Protein AF-A0A356UD12-F1 (afdb_monomer_lite)

Structure (mmCIF, N/CA/C/O backbone):
data_AF-A0A356UD12-F1
#
_entry.id   AF-A0A356UD12-F1
#
loop_
_atom_site.group_PDB
_atom_site.id
_atom_site.type_symbol
_atom_site.label_atom_id
_atom_site.label_alt_id
_atom_site.label_comp_id
_atom_site.label_asym_id
_atom_site.label_entity_id
_atom_site.label_seq_id
_atom_site.pdbx_PDB_ins_code
_atom_site.Cartn_x
_atom_site.Cartn_y
_atom_site.Cartn_z
_atom_site.occupancy
_atom_site.B_iso_or_equiv
_atom_site.auth_seq_id
_atom_site.auth_comp_id
_atom_site.auth_asym_id
_atom_site.auth_atom_id
_atom_site.pdbx_PDB_model_num
ATOM 1 N N . ALA A 1 1 ? -14.418 2.118 1.162 1.00 92.62 1 ALA A N 1
ATOM 2 C CA . ALA A 1 1 ? -13.186 1.342 1.423 1.00 92.62 1 ALA A CA 1
ATOM 3 C C . ALA A 1 1 ? -12.789 1.233 2.899 1.00 92.62 1 ALA A C 1
ATOM 5 O O . ALA A 1 1 ? -12.515 0.126 3.324 1.00 92.62 1 ALA A O 1
ATOM 6 N N . GLY A 1 2 ? -12.751 2.318 3.693 1.00 96.38 2 GLY A N 1
ATOM 7 C CA . GLY A 1 2 ? -12.327 2.262 5.114 1.00 96.38 2 GLY A CA 1
ATOM 8 C C . GLY A 1 2 ? -10.950 2.889 5.401 1.00 96.38 2 GLY A C 1
ATOM 9 O O . GLY A 1 2 ? -10.558 3.038 6.554 1.00 96.38 2 GLY A O 1
ATOM 10 N N . GLY A 1 3 ? -10.242 3.335 4.358 1.00 97.50 3 GLY A N 1
ATOM 11 C CA . GLY A 1 3 ? -9.025 4.140 4.481 1.00 97.50 3 GLY A CA 1
ATOM 12 C C . GLY A 1 3 ? -7.814 3.365 5.006 1.00 97.50 3 GLY A C 1
ATOM 13 O O . GLY A 1 3 ? -7.742 2.143 4.907 1.00 97.50 3 GLY A O 1
ATOM 14 N N . ILE A 1 4 ? -6.840 4.099 5.550 1.00 97.06 4 ILE A N 1
ATOM 15 C CA . ILE A 1 4 ? -5.553 3.534 5.984 1.00 97.06 4 ILE A CA 1
ATOM 16 C C . ILE A 1 4 ? -5.717 2.533 7.128 1.00 97.06 4 ILE A C 1
ATOM 18 O O . ILE A 1 4 ? -5.040 1.512 7.128 1.00 97.06 4 ILE A O 1
ATOM 22 N N . GLN A 1 5 ? -6.624 2.786 8.075 1.00 97.06 5 GLN A N 1
ATOM 23 C CA . GLN A 1 5 ? -6.831 1.863 9.194 1.00 97.06 5 GLN A CA 1
ATOM 24 C C . GLN A 1 5 ? -7.396 0.520 8.722 1.00 97.06 5 GLN A C 1
ATOM 26 O O . GLN A 1 5 ? -6.876 -0.515 9.125 1.00 97.06 5 GLN A O 1
ATOM 31 N N . ALA A 1 6 ? -8.352 0.530 7.786 1.00 97.88 6 ALA A N 1
ATOM 32 C CA . ALA A 1 6 ? -8.858 -0.702 7.186 1.00 97.88 6 ALA A CA 1
ATOM 33 C C . ALA A 1 6 ? -7.785 -1.462 6.396 1.00 97.88 6 ALA A C 1
ATOM 35 O O . ALA A 1 6 ? -7.693 -2.680 6.506 1.00 97.88 6 ALA A O 1
ATOM 36 N N . MET A 1 7 ? -6.925 -0.750 5.660 1.00 97.06 7 MET A N 1
ATOM 37 C CA . MET A 1 7 ? -5.779 -1.361 4.979 1.00 97.06 7 MET A CA 1
ATOM 38 C C . MET A 1 7 ? -4.781 -1.980 5.971 1.00 97.06 7 MET A C 1
ATOM 40 O O . MET A 1 7 ? -4.298 -3.083 5.745 1.00 97.06 7 MET A O 1
ATOM 44 N N . PHE A 1 8 ? -4.512 -1.326 7.103 1.00 97.62 8 PHE A N 1
ATOM 45 C CA . PHE A 1 8 ? -3.677 -1.903 8.160 1.00 97.62 8 PHE A CA 1
ATOM 46 C C . PHE A 1 8 ? -4.334 -3.126 8.804 1.00 97.62 8 PHE A C 1
ATOM 48 O O . PHE A 1 8 ? -3.636 -4.082 9.129 1.00 97.62 8 PHE A O 1
ATOM 55 N N . ASN A 1 9 ? -5.655 -3.109 8.988 1.00 96.62 9 ASN A N 1
ATOM 56 C CA . ASN A 1 9 ? -6.392 -4.240 9.540 1.00 96.62 9 ASN A CA 1
ATOM 57 C C . ASN A 1 9 ? -6.378 -5.455 8.595 1.00 96.62 9 ASN A C 1
ATOM 59 O O . ASN A 1 9 ? -6.256 -6.580 9.069 1.00 96.62 9 ASN A O 1
ATOM 63 N N . GLU A 1 10 ? -6.432 -5.231 7.278 1.00 96.31 10 GLU A N 1
ATOM 64 C CA . GLU A 1 10 ? -6.248 -6.273 6.257 1.00 96.31 10 GLU A CA 1
ATOM 65 C C . GLU A 1 10 ? -4.842 -6.890 6.349 1.00 96.31 10 GLU A C 1
ATOM 67 O O . GLU A 1 10 ? -4.703 -8.097 6.513 1.00 96.31 10 GLU A O 1
ATOM 72 N N . LEU A 1 11 ? -3.789 -6.061 6.367 1.00 95.81 11 LEU A N 1
ATOM 73 C CA . LEU A 1 11 ? -2.402 -6.525 6.531 1.00 95.81 11 LEU A CA 1
ATOM 74 C C . LEU A 1 11 ? -2.174 -7.276 7.857 1.00 95.81 11 LEU A C 1
ATOM 76 O O . LEU A 1 11 ? -1.349 -8.188 7.933 1.00 95.81 11 LEU A O 1
ATOM 80 N N . ASN A 1 12 ? -2.888 -6.886 8.914 1.00 95.94 12 ASN A N 1
ATOM 81 C CA . ASN A 1 12 ? -2.791 -7.510 10.228 1.00 95.94 12 ASN A CA 1
ATOM 82 C C . ASN A 1 12 ? -3.330 -8.952 10.258 1.00 95.94 12 ASN A C 1
ATOM 84 O O . ASN A 1 12 ? -2.895 -9.716 11.117 1.00 95.94 12 ASN A O 1
ATOM 88 N N . GLN A 1 13 ? -4.215 -9.349 9.333 1.00 93.06 13 GLN A N 1
ATOM 89 C CA . GLN A 1 13 ? -4.726 -10.729 9.274 1.00 93.06 13 GLN A CA 1
ATOM 90 C C . GLN A 1 13 ? -3.598 -11.757 9.089 1.00 93.06 13 GLN A C 1
ATOM 92 O O . GLN A 1 13 ? -3.650 -12.834 9.672 1.00 93.06 13 GLN A O 1
ATOM 97 N N . GLU A 1 14 ? -2.536 -11.380 8.371 1.00 93.81 14 GLU A N 1
ATOM 98 C CA . GLU A 1 14 ? -1.333 -12.200 8.150 1.00 93.81 14 GLU A CA 1
ATOM 99 C C . GLU A 1 14 ? -0.148 -11.771 9.041 1.00 93.81 14 GLU A C 1
ATOM 101 O O . GLU A 1 14 ? 1.006 -12.118 8.788 1.00 93.81 14 GLU A O 1
ATOM 106 N N . GLY A 1 15 ? -0.394 -10.968 10.084 1.00 95.31 15 GLY A N 1
ATOM 107 C CA . GLY A 1 15 ? 0.645 -10.535 11.025 1.00 95.31 15 GLY A CA 1
ATOM 108 C C . GLY A 1 15 ? 1.723 -9.625 10.420 1.00 95.31 15 GLY A C 1
ATOM 109 O O . GLY A 1 15 ? 2.812 -9.503 10.982 1.00 95.31 15 GLY A O 1
ATOM 110 N N . LEU A 1 16 ? 1.440 -8.961 9.292 1.00 95.31 16 LEU A N 1
ATOM 111 C CA . LEU A 1 16 ? 2.403 -8.109 8.575 1.00 95.31 16 LEU A CA 1
ATO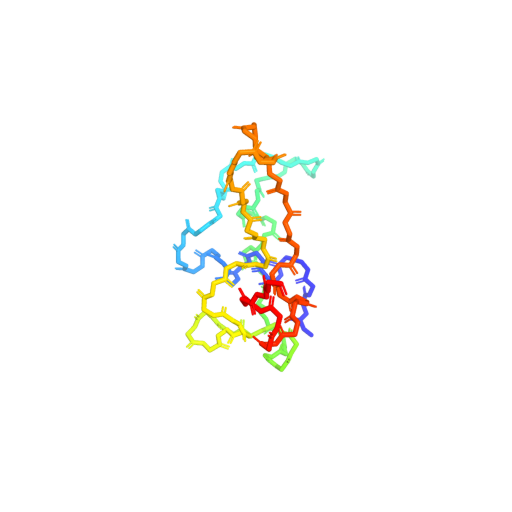M 112 C C . LEU A 1 16 ? 2.588 -6.717 9.207 1.00 95.31 16 LEU A C 1
ATOM 114 O O . LEU A 1 16 ? 3.401 -5.918 8.742 1.00 95.31 16 LEU A O 1
ATOM 118 N N . ILE A 1 17 ? 1.834 -6.412 10.265 1.00 96.31 17 ILE A N 1
ATOM 119 C CA . ILE A 1 17 ? 1.869 -5.141 10.990 1.00 96.31 17 ILE A CA 1
ATOM 120 C C . ILE A 1 17 ? 2.311 -5.385 12.431 1.00 96.31 17 ILE A C 1
ATOM 122 O O . ILE A 1 17 ? 1.774 -6.241 13.130 1.00 96.31 17 ILE A O 1
ATOM 126 N N . ASN A 1 18 ? 3.245 -4.567 12.921 1.00 97.56 18 ASN A N 1
ATOM 127 C CA . ASN A 1 18 ? 3.573 -4.535 14.343 1.00 97.56 18 ASN A CA 1
ATOM 128 C C . ASN A 1 18 ? 2.465 -3.810 15.128 1.00 97.56 18 ASN A C 1
ATOM 130 O O . ASN A 1 18 ? 2.478 -2.584 15.270 1.00 97.56 18 ASN A O 1
ATOM 134 N N . THR A 1 19 ? 1.512 -4.576 15.654 1.00 97.75 19 THR A N 1
ATOM 135 C CA . THR A 1 19 ? 0.348 -4.055 16.385 1.00 97.75 19 THR A CA 1
ATOM 136 C C . THR A 1 19 ? 0.693 -3.415 17.724 1.00 97.75 19 THR A C 1
ATOM 138 O O . THR A 1 19 ? -0.039 -2.530 18.157 1.00 97.75 19 THR A O 1
ATOM 141 N N . GLY A 1 20 ? 1.806 -3.794 18.359 1.00 98.12 20 GLY A N 1
ATOM 142 C CA . GLY A 1 20 ? 2.232 -3.254 19.655 1.00 98.12 20 GLY A CA 1
ATOM 143 C C . GLY A 1 20 ? 2.886 -1.870 19.585 1.00 98.12 20 GLY A C 1
ATOM 144 O O . GLY A 1 20 ? 3.226 -1.298 20.618 1.00 98.12 20 GLY A O 1
ATOM 145 N N . CYS A 1 21 ? 3.091 -1.319 18.386 1.00 98.19 21 CYS A N 1
ATOM 146 C CA . CYS A 1 21 ? 3.723 -0.014 18.219 1.00 98.19 21 CYS A CA 1
ATOM 147 C C . CYS A 1 21 ? 2.833 1.110 18.777 1.00 98.19 21 CYS A C 1
ATOM 149 O O . CYS A 1 21 ? 1.663 1.212 18.413 1.00 98.19 21 CYS A O 1
ATOM 151 N N . MET A 1 22 ? 3.380 1.965 19.645 1.00 98.50 22 MET A N 1
ATOM 152 C CA . MET A 1 22 ? 2.670 3.128 20.189 1.00 98.50 22 MET A CA 1
ATOM 153 C C . MET A 1 22 ? 2.472 4.221 19.138 1.00 98.50 22 MET A C 1
ATOM 155 O O . MET A 1 22 ? 3.347 4.477 18.314 1.00 98.50 22 MET A O 1
ATOM 159 N N . THR A 1 23 ? 1.336 4.914 19.210 1.00 98.31 23 THR A N 1
ATOM 160 C CA . THR A 1 23 ? 0.995 6.025 18.312 1.00 98.31 23 THR A CA 1
ATOM 161 C C . THR A 1 23 ? 0.727 7.316 19.086 1.00 98.31 23 THR A C 1
ATOM 163 O O . THR A 1 23 ? 0.567 7.317 20.307 1.00 98.31 23 THR A O 1
ATOM 166 N N . VAL A 1 24 ? 0.623 8.435 18.365 1.00 98.19 24 VAL A N 1
ATOM 167 C CA . VAL A 1 24 ? 0.345 9.760 18.949 1.00 98.19 24 VAL A CA 1
ATOM 168 C C . VAL A 1 24 ? -1.035 9.878 19.609 1.00 98.19 24 VAL A C 1
ATOM 170 O O . VAL A 1 24 ? -1.251 10.806 20.380 1.00 98.19 24 VAL A O 1
ATOM 173 N N . SER A 1 25 ? -1.963 8.947 19.353 1.00 97.75 25 SER A N 1
ATOM 174 C CA . SER A 1 25 ? -3.261 8.906 20.046 1.00 97.75 25 SER A CA 1
ATOM 175 C C . SER A 1 25 ? -3.162 8.379 21.484 1.00 97.75 25 SER A C 1
ATOM 177 O O . SER A 1 25 ? -4.170 8.335 22.185 1.00 97.75 25 SER A O 1
ATOM 179 N N . GLY A 1 26 ? -1.974 7.941 21.918 1.00 98.31 26 GLY A N 1
ATOM 180 C CA . GLY A 1 26 ? -1.777 7.260 23.198 1.00 98.31 26 GLY A CA 1
ATOM 181 C C . GLY A 1 26 ? -2.224 5.795 23.189 1.00 98.31 26 GLY A C 1
ATOM 182 O O . GLY A 1 26 ? -2.176 5.149 24.228 1.00 98.31 26 GLY A O 1
ATOM 183 N N . LYS A 1 27 ? -2.632 5.271 22.028 1.00 98.31 27 LYS A N 1
ATOM 184 C CA . LYS A 1 27 ? -2.966 3.861 21.800 1.00 98.31 27 LYS A CA 1
ATOM 185 C C . LYS A 1 27 ? -1.927 3.196 20.904 1.00 98.31 27 LYS A C 1
ATOM 187 O O . LYS A 1 27 ? -1.229 3.868 20.134 1.00 98.31 27 LYS A O 1
ATOM 192 N N . THR A 1 28 ? -1.858 1.878 20.970 1.00 98.56 28 THR A N 1
ATOM 193 C CA . THR A 1 28 ? -1.103 1.045 20.035 1.00 98.56 28 THR A CA 1
ATOM 194 C C . THR A 1 28 ? -1.738 1.044 18.637 1.00 98.56 28 THR A C 1
ATOM 196 O O . THR A 1 28 ? -2.912 1.385 18.460 1.00 98.56 28 THR A O 1
ATOM 199 N N . VAL A 1 29 ? -0.976 0.649 17.614 1.00 98.19 29 VAL A N 1
ATOM 200 C CA . VAL A 1 29 ? -1.497 0.456 16.251 1.00 98.19 29 VAL A CA 1
ATOM 201 C C . VAL A 1 29 ? -2.646 -0.555 16.253 1.00 98.19 29 VAL A C 1
ATOM 203 O O . VAL A 1 29 ? -3.677 -0.279 15.646 1.00 98.19 29 VAL A O 1
ATOM 206 N N . GLY A 1 30 ? -2.513 -1.670 16.978 1.00 97.75 30 GLY A N 1
ATOM 207 C CA . GLY A 1 30 ? -3.545 -2.707 17.075 1.00 97.75 30 GLY A CA 1
ATOM 208 C C . GLY A 1 30 ? -4.872 -2.179 17.622 1.00 97.75 30 GLY A C 1
ATOM 209 O O . GLY A 1 30 ? -5.920 -2.372 17.007 1.00 97.75 30 GLY A O 1
ATOM 210 N N . GLU A 1 31 ? -4.829 -1.434 18.729 1.00 97.94 31 GLU A N 1
ATOM 211 C CA . GLU A 1 31 ? -6.023 -0.806 19.316 1.00 97.94 31 GLU A CA 1
ATOM 212 C C . GLU A 1 31 ? -6.688 0.204 18.373 1.00 97.94 31 GLU A C 1
ATOM 214 O O . GLU A 1 31 ? -7.906 0.376 18.408 1.00 97.94 31 GLU A O 1
ATOM 219 N N . ASN A 1 32 ? -5.903 0.881 17.533 1.00 97.50 32 ASN A N 1
ATOM 220 C CA . ASN A 1 32 ? -6.429 1.847 16.575 1.00 97.50 32 ASN A CA 1
ATOM 221 C C . ASN A 1 32 ? -7.132 1.186 15.376 1.00 97.50 32 ASN A C 1
ATOM 223 O O . ASN A 1 32 ? -8.009 1.820 14.794 1.00 97.50 32 ASN A O 1
ATOM 227 N N . ILE A 1 33 ? -6.758 -0.041 14.991 1.00 97.06 33 ILE A N 1
ATOM 228 C CA . ILE A 1 33 ? -7.249 -0.687 13.756 1.00 97.06 33 ILE A CA 1
ATOM 229 C C . ILE A 1 33 ? -8.272 -1.807 13.994 1.00 97.06 33 ILE A C 1
ATOM 231 O O . ILE A 1 33 ? -8.975 -2.185 13.057 1.00 97.06 33 ILE A O 1
ATOM 235 N N . VAL A 1 34 ? -8.409 -2.303 15.231 1.00 94.81 34 VAL A N 1
ATOM 236 C CA . VAL A 1 34 ? -9.241 -3.478 15.575 1.00 94.81 34 VAL A CA 1
ATOM 237 C C . VAL A 1 34 ? -10.692 -3.395 15.079 1.00 94.81 34 VAL A C 1
ATOM 239 O O . VAL A 1 34 ? -11.262 -4.397 14.660 1.00 94.81 34 VAL A O 1
ATOM 242 N N . SER A 1 35 ? -11.282 -2.198 15.068 1.00 93.56 35 SER A N 1
ATOM 243 C CA . SER A 1 35 ? -12.680 -1.974 14.667 1.00 93.56 35 SER A CA 1
ATOM 244 C C . SER A 1 35 ? -12.813 -1.352 13.275 1.00 93.56 35 SER A C 1
ATOM 246 O O . SER A 1 35 ? -13.800 -0.673 12.996 1.00 93.56 35 SER A O 1
ATOM 248 N N . THR A 1 36 ? -11.815 -1.536 12.405 1.00 96.38 36 THR A N 1
ATOM 249 C CA . THR A 1 36 ? -11.785 -0.926 11.067 1.00 96.38 36 THR A CA 1
ATOM 250 C C . THR A 1 36 ? -11.752 -1.993 9.969 1.00 96.38 36 THR A C 1
ATOM 252 O O . THR A 1 36 ? -10.694 -2.307 9.434 1.00 96.38 36 THR A O 1
ATOM 255 N N . PRO A 1 37 ? -12.889 -2.630 9.637 1.00 95.50 37 PRO A N 1
ATOM 256 C CA . PRO A 1 37 ? -12.940 -3.576 8.526 1.00 95.50 37 PRO A CA 1
ATOM 257 C C . PRO A 1 37 ? -12.824 -2.855 7.175 1.00 95.50 37 PRO A C 1
ATOM 259 O O . PRO A 1 37 ? -13.148 -1.667 7.053 1.00 95.50 37 PRO A O 1
ATOM 262 N N . VAL A 1 38 ? -12.415 -3.589 6.141 1.00 98.00 38 VAL A N 1
ATOM 263 C CA . VAL A 1 38 ? -12.538 -3.125 4.756 1.00 98.00 38 VAL A CA 1
ATOM 264 C C . VAL A 1 38 ? -14.022 -3.046 4.388 1.00 98.00 38 VAL A C 1
ATOM 266 O O . VAL A 1 38 ? -14.787 -3.980 4.600 1.00 98.00 38 VAL A O 1
ATOM 269 N N . LEU A 1 39 ? -14.436 -1.895 3.858 1.00 98.06 39 LEU A N 1
ATOM 270 C CA . LEU A 1 39 ? -15.826 -1.611 3.472 1.00 98.06 39 LEU A CA 1
ATOM 271 C C . LEU A 1 39 ? -16.076 -1.768 1.968 1.00 98.06 39 LEU A C 1
ATOM 273 O O . LEU A 1 39 ? -17.215 -1.687 1.528 1.00 98.06 39 LEU A O 1
ATOM 277 N N . ASP A 1 40 ? -15.008 -1.864 1.176 1.00 98.00 40 ASP A N 1
ATOM 278 C CA . ASP A 1 40 ? -15.067 -1.943 -0.284 1.00 98.00 40 ASP A CA 1
ATOM 279 C C . ASP A 1 40 ? -13.779 -2.592 -0.807 1.00 98.00 40 ASP A C 1
ATOM 281 O O . ASP A 1 40 ? -12.704 -1.977 -0.746 1.00 98.00 40 ASP A O 1
ATOM 285 N N . HIS A 1 41 ? -13.901 -3.833 -1.279 1.00 97.00 41 HIS A N 1
ATOM 286 C CA . HIS A 1 41 ? -12.778 -4.645 -1.745 1.00 97.00 41 HIS A CA 1
ATOM 287 C C . HIS A 1 41 ? -12.346 -4.353 -3.186 1.00 97.00 41 HIS A C 1
ATOM 289 O O . HIS A 1 41 ? -11.250 -4.759 -3.576 1.00 97.00 41 HIS A O 1
ATOM 295 N N . ASP A 1 42 ? -13.128 -3.587 -3.952 1.00 96.75 42 ASP A N 1
ATOM 296 C CA . ASP A 1 42 ? -12.679 -3.099 -5.260 1.00 96.75 42 ASP A CA 1
ATOM 297 C C . ASP A 1 42 ? -11.623 -1.993 -5.097 1.00 96.75 42 ASP A C 1
ATOM 299 O O . ASP A 1 42 ? -10.773 -1.793 -5.970 1.00 96.75 42 ASP A O 1
ATOM 303 N N . VAL A 1 43 ? -11.631 -1.313 -3.942 1.00 97.56 43 VAL A N 1
ATOM 304 C CA . VAL A 1 43 ? -10.663 -0.269 -3.577 1.00 97.56 43 VAL A CA 1
ATOM 305 C C . VAL A 1 43 ? -9.520 -0.807 -2.708 1.00 97.56 43 VAL A C 1
ATOM 307 O O . VAL A 1 43 ? -8.360 -0.500 -2.982 1.00 97.56 43 VAL A O 1
ATOM 310 N N . ILE A 1 44 ? -9.811 -1.589 -1.659 1.00 97.56 44 ILE A N 1
ATOM 311 C CA . ILE A 1 44 ? -8.792 -2.255 -0.824 1.00 97.56 44 ILE A CA 1
ATOM 312 C C . ILE A 1 44 ? -8.931 -3.760 -1.022 1.00 97.56 44 ILE A C 1
ATOM 314 O O . ILE A 1 44 ? -9.747 -4.420 -0.381 1.00 97.56 44 ILE A O 1
ATOM 318 N N . ARG A 1 45 ? -8.136 -4.299 -1.943 1.00 96.31 45 ARG A N 1
ATOM 319 C CA . ARG A 1 45 ? -8.191 -5.720 -2.275 1.00 96.31 45 ARG A CA 1
ATOM 320 C C . ARG A 1 45 ? -7.695 -6.597 -1.120 1.00 96.31 45 ARG A C 1
ATOM 322 O O . ARG A 1 45 ? -6.761 -6.179 -0.431 1.00 96.31 45 ARG A O 1
ATOM 329 N N . PRO A 1 46 ? -8.287 -7.789 -0.935 1.00 95.50 46 PRO A N 1
ATOM 330 C CA . PRO A 1 46 ? -7.835 -8.733 0.075 1.00 95.50 46 PRO A CA 1
ATOM 331 C C . PRO A 1 46 ? -6.457 -9.312 -0.267 1.00 95.50 46 PRO A C 1
ATOM 333 O O . PRO A 1 46 ? -6.015 -9.271 -1.423 1.00 95.50 46 PRO A O 1
ATOM 336 N N . LEU A 1 47 ? -5.777 -9.855 0.743 1.00 92.31 47 LEU A N 1
ATOM 337 C CA . LEU A 1 47 ? -4.417 -10.399 0.607 1.00 92.31 47 LEU A CA 1
ATOM 338 C C . LEU A 1 47 ? -4.299 -11.584 -0.362 1.00 92.31 47 LEU A C 1
ATOM 340 O O . LEU A 1 47 ? -3.236 -11.781 -0.948 1.00 92.31 47 LEU A O 1
ATOM 344 N N . ASP A 1 48 ? -5.373 -12.346 -0.558 1.00 93.56 48 ASP A N 1
ATOM 345 C CA . ASP A 1 48 ? -5.435 -13.478 -1.489 1.00 93.56 48 ASP A CA 1
ATOM 346 C C . ASP A 1 48 ? -5.712 -13.062 -2.947 1.00 93.56 48 ASP A C 1
ATOM 348 O O . ASP A 1 48 ? -5.448 -13.828 -3.876 1.00 93.56 48 ASP A O 1
ATOM 352 N N . ASN A 1 49 ? -6.175 -11.829 -3.169 1.00 95.38 49 ASN A N 1
ATOM 353 C CA . ASN A 1 49 ? -6.415 -11.250 -4.489 1.00 95.38 49 ASN A CA 1
ATOM 354 C C . ASN A 1 49 ? -5.801 -9.841 -4.617 1.00 95.38 49 ASN A C 1
ATOM 356 O O . ASN A 1 49 ? -6.509 -8.869 -4.908 1.00 95.38 49 ASN A O 1
ATOM 360 N N . PRO A 1 50 ? -4.482 -9.683 -4.415 1.00 93.69 50 PRO A N 1
ATOM 361 C CA . PRO A 1 50 ? -3.848 -8.376 -4.440 1.00 93.69 50 PRO A CA 1
ATOM 362 C C . PRO A 1 50 ? -3.798 -7.811 -5.865 1.00 93.69 50 PRO A C 1
ATOM 364 O O . PRO A 1 50 ? -3.892 -8.526 -6.862 1.00 93.69 50 PRO A O 1
ATOM 367 N N . TYR A 1 51 ? -3.584 -6.500 -5.989 1.00 91.38 51 TYR A N 1
ATOM 368 C CA . TYR A 1 51 ? -3.336 -5.881 -7.298 1.00 91.38 51 TYR A CA 1
ATOM 369 C C . TYR A 1 51 ? -2.039 -6.398 -7.951 1.00 91.38 51 TYR A C 1
ATOM 371 O O . TYR A 1 51 ? -1.973 -6.571 -9.163 1.00 91.38 51 TYR A O 1
ATOM 379 N N . SER A 1 52 ? -1.007 -6.654 -7.143 1.00 89.88 52 SER A N 1
ATOM 380 C CA . SER A 1 52 ? 0.249 -7.275 -7.562 1.00 89.88 52 SER A CA 1
ATOM 381 C C . SER A 1 52 ? 0.753 -8.190 -6.453 1.00 89.88 52 SER A C 1
ATOM 383 O O . SER A 1 52 ? 0.678 -7.834 -5.280 1.00 89.88 52 SER A O 1
ATOM 385 N N . GLN A 1 53 ? 1.296 -9.347 -6.831 1.00 87.38 53 GLN A N 1
ATOM 386 C CA . GLN A 1 53 ? 1.882 -10.327 -5.905 1.00 87.38 53 GLN A CA 1
ATOM 387 C C . GLN A 1 53 ? 3.184 -9.831 -5.256 1.00 87.38 53 GLN A C 1
ATOM 389 O O . GLN A 1 53 ? 3.645 -10.381 -4.262 1.00 87.38 53 GLN A O 1
ATOM 394 N N . SER A 1 54 ? 3.802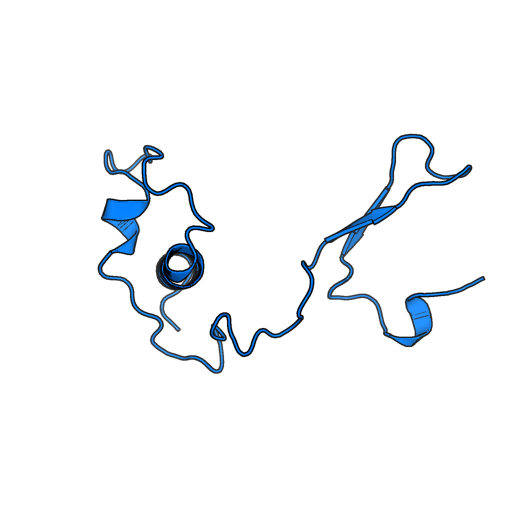 -8.795 -5.826 1.00 86.56 54 SER A N 1
ATOM 395 C CA . SER A 1 54 ? 5.037 -8.201 -5.314 1.00 86.56 54 SER A CA 1
ATOM 396 C C . SER A 1 54 ? 4.831 -6.736 -4.948 1.00 86.56 54 SER A C 1
ATOM 398 O O . SER A 1 54 ? 4.002 -6.052 -5.548 1.00 86.56 54 SER A O 1
ATOM 400 N N . GLY A 1 55 ? 5.628 -6.240 -3.999 1.00 85.44 55 GLY A N 1
ATOM 401 C CA . GLY A 1 55 ? 5.586 -4.845 -3.567 1.00 85.44 55 GLY A CA 1
ATOM 402 C C . GLY A 1 55 ? 5.825 -3.836 -4.698 1.00 85.44 55 GLY A C 1
ATOM 403 O O . GLY A 1 55 ? 6.412 -4.137 -5.738 1.00 85.44 55 GLY A O 1
ATOM 404 N N . GLY A 1 56 ? 5.375 -2.598 -4.478 1.00 91.75 56 GLY A N 1
ATOM 405 C CA . GLY A 1 56 ? 5.435 -1.534 -5.484 1.00 91.75 56 GLY A CA 1
ATOM 406 C C . GLY A 1 56 ? 6.810 -0.893 -5.687 1.00 91.75 56 GLY A C 1
ATOM 407 O O . GLY A 1 56 ? 6.956 -0.091 -6.608 1.00 91.75 56 GLY A O 1
ATOM 408 N N . LEU A 1 57 ? 7.799 -1.226 -4.856 1.00 95.44 57 LEU A N 1
ATOM 409 C CA . LEU A 1 57 ? 9.172 -0.734 -4.944 1.00 95.44 57 LEU A CA 1
ATOM 410 C C . LEU A 1 57 ? 10.128 -1.897 -5.211 1.00 95.44 57 LEU A C 1
ATOM 412 O O . LEU A 1 57 ? 9.948 -2.987 -4.669 1.00 95.44 57 LEU A O 1
ATOM 416 N N . ALA A 1 58 ? 11.164 -1.640 -6.003 1.00 95.00 58 ALA A N 1
ATOM 417 C CA . ALA A 1 58 ? 12.306 -2.531 -6.159 1.00 95.00 58 ALA A CA 1
ATOM 418 C C . ALA A 1 58 ? 13.605 -1.739 -5.981 1.00 95.00 58 ALA A C 1
ATOM 420 O O . ALA A 1 58 ? 13.686 -0.576 -6.387 1.00 95.00 58 ALA A O 1
ATOM 421 N N . ILE A 1 59 ? 14.605 -2.379 -5.373 1.00 97.06 59 ILE A N 1
ATOM 422 C CA . ILE A 1 59 ? 15.964 -1.846 -5.276 1.00 97.06 59 ILE A CA 1
ATOM 423 C C . ILE A 1 59 ? 16.805 -2.518 -6.360 1.00 97.06 59 ILE A C 1
ATOM 425 O O . ILE A 1 59 ? 16.849 -3.746 -6.434 1.00 97.06 59 ILE A O 1
ATOM 429 N N . LEU A 1 60 ? 17.431 -1.714 -7.213 1.00 96.62 60 LEU A N 1
ATOM 430 C CA . LEU A 1 60 ? 18.261 -2.157 -8.329 1.00 96.62 60 LEU A CA 1
ATOM 431 C C . LEU A 1 60 ? 19.730 -1.926 -7.999 1.00 96.62 60 LEU A C 1
ATOM 433 O O . LEU A 1 60 ? 20.082 -0.869 -7.486 1.00 96.62 60 LEU A O 1
ATOM 437 N N . PHE A 1 61 ? 20.582 -2.886 -8.344 1.00 98.31 61 PHE A N 1
ATOM 438 C CA . PHE A 1 61 ? 22.029 -2.799 -8.168 1.00 98.31 61 PHE A CA 1
ATOM 439 C C . PHE A 1 61 ? 22.738 -3.081 -9.491 1.00 98.31 61 PHE A C 1
ATOM 441 O O . PHE A 1 61 ? 22.224 -3.812 -10.338 1.00 98.31 61 PHE A O 1
ATOM 448 N N . GLY A 1 62 ? 23.934 -2.526 -9.658 1.00 98.00 62 GLY A N 1
ATOM 449 C CA . GLY A 1 62 ? 24.775 -2.757 -10.830 1.00 98.00 62 GLY A CA 1
ATOM 450 C C . GLY A 1 62 ? 25.998 -1.851 -10.829 1.00 98.00 62 GLY A C 1
ATOM 451 O O . GLY A 1 62 ? 26.178 -1.045 -9.921 1.00 98.00 62 GLY A O 1
ATOM 452 N N . ASN A 1 63 ? 26.825 -1.934 -11.869 1.00 98.12 63 ASN A N 1
ATOM 453 C CA . ASN A 1 63 ? 27.981 -1.043 -12.029 1.00 98.12 63 ASN A CA 1
ATOM 454 C C . ASN A 1 63 ? 27.591 0.450 -12.070 1.00 98.12 63 ASN A C 1
ATOM 456 O O . ASN A 1 63 ? 28.358 1.285 -11.604 1.00 98.12 63 ASN A O 1
ATOM 460 N N . LEU A 1 64 ? 26.401 0.779 -12.587 1.00 97.94 64 LEU A N 1
ATOM 461 C CA . LEU A 1 64 ? 25.850 2.140 -12.575 1.00 97.94 64 LEU A CA 1
ATOM 462 C C . LEU A 1 64 ? 25.234 2.543 -11.225 1.00 97.94 64 LEU A C 1
ATOM 464 O O . LEU A 1 64 ? 25.164 3.729 -10.920 1.00 97.94 64 LEU A O 1
ATOM 468 N N . ALA A 1 65 ? 24.787 1.575 -10.423 1.00 98.44 65 ALA A N 1
ATOM 469 C CA . ALA A 1 65 ? 24.142 1.794 -9.129 1.00 98.44 65 ALA A CA 1
ATOM 470 C C . ALA A 1 65 ? 24.778 0.888 -8.056 1.00 98.44 65 ALA A C 1
ATOM 472 O O . ALA A 1 65 ? 24.126 -0.043 -7.572 1.00 98.44 65 ALA A O 1
ATOM 473 N N . PRO A 1 66 ? 26.059 1.112 -7.697 1.00 98.12 66 PRO A N 1
ATOM 474 C CA . PRO A 1 66 ? 26.787 0.232 -6.781 1.00 98.12 66 PRO A CA 1
ATOM 475 C C . PRO A 1 66 ? 26.222 0.263 -5.355 1.00 98.12 66 PRO A C 1
ATOM 477 O O . PRO A 1 66 ? 26.239 -0.751 -4.665 1.00 98.12 66 PRO A O 1
ATOM 480 N N . GLU A 1 67 ? 25.673 1.403 -4.936 1.00 98.44 67 GLU A N 1
ATOM 481 C CA . GLU A 1 67 ? 25.010 1.575 -3.633 1.00 98.44 67 GLU A CA 1
ATOM 482 C C . GLU A 1 67 ? 23.485 1.396 -3.712 1.00 98.44 67 GLU A C 1
ATOM 48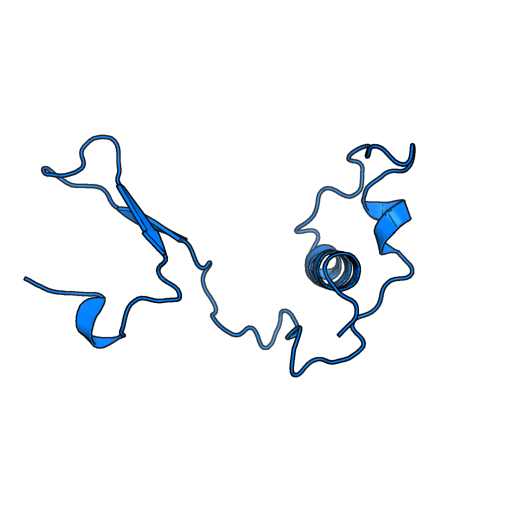4 O O . GLU A 1 67 ? 22.779 1.518 -2.714 1.00 98.44 67 GLU A O 1
ATOM 489 N N . GLY A 1 68 ? 22.979 1.063 -4.899 1.00 98.25 68 GLY A N 1
ATOM 490 C CA . GLY A 1 68 ? 21.568 0.848 -5.161 1.00 98.25 68 GLY A CA 1
ATOM 491 C C . GLY A 1 68 ? 20.849 2.057 -5.763 1.00 98.25 68 GLY A C 1
ATOM 492 O O . GLY A 1 68 ? 21.206 3.216 -5.559 1.00 98.25 68 GLY A O 1
ATOM 493 N N . ALA A 1 69 ? 19.797 1.762 -6.515 1.00 98.19 69 ALA A N 1
ATOM 494 C CA . ALA A 1 69 ? 18.804 2.706 -7.007 1.00 98.19 69 ALA A CA 1
ATOM 495 C C . ALA A 1 69 ? 17.402 2.186 -6.669 1.00 98.19 69 ALA A C 1
ATOM 497 O O . ALA A 1 69 ? 17.212 0.989 -6.460 1.00 98.19 69 ALA A O 1
ATOM 498 N N . VAL A 1 70 ? 16.406 3.070 -6.630 1.00 97.56 70 VAL A N 1
ATOM 499 C CA . VAL A 1 70 ? 15.013 2.699 -6.351 1.00 97.56 70 VAL A CA 1
ATOM 500 C C . VAL A 1 70 ? 14.136 2.954 -7.567 1.00 97.56 70 VAL A C 1
ATOM 502 O O . VAL A 1 70 ? 14.221 4.006 -8.200 1.00 97.56 70 VAL A O 1
ATOM 505 N N . VAL A 1 71 ? 13.251 2.005 -7.866 1.00 96.38 71 VAL A N 1
ATOM 506 C CA . VAL A 1 71 ? 12.205 2.167 -8.878 1.00 96.38 71 VAL A CA 1
ATOM 507 C C . VAL A 1 71 ? 10.839 1.853 -8.285 1.00 96.38 71 VAL A C 1
ATOM 509 O O . VAL A 1 71 ? 10.665 0.900 -7.521 1.00 96.38 71 VAL A O 1
ATOM 512 N N . LYS A 1 72 ? 9.837 2.646 -8.673 1.00 95.81 72 LYS A N 1
ATOM 513 C CA . LY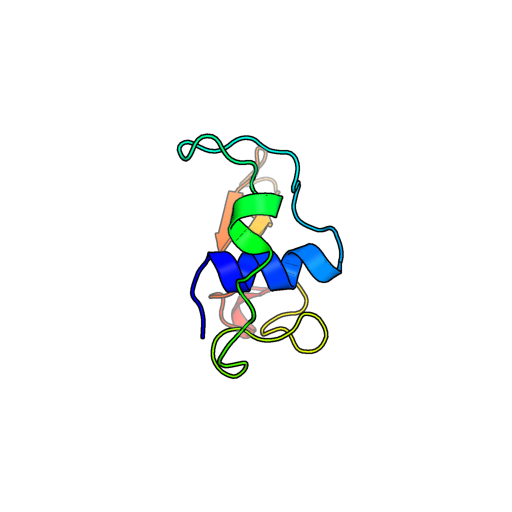S A 1 72 ? 8.428 2.340 -8.421 1.00 95.81 72 LYS A CA 1
ATOM 514 C C . LYS A 1 72 ? 7.949 1.287 -9.422 1.00 95.81 72 LYS A C 1
ATOM 516 O O . LYS A 1 72 ? 7.284 1.615 -10.401 1.00 95.81 72 LYS A O 1
ATOM 521 N N . LYS A 1 73 ? 8.293 0.023 -9.158 1.00 93.69 73 LYS A N 1
ATOM 522 C CA . LYS A 1 73 ? 7.947 -1.150 -9.977 1.00 93.69 73 LYS A CA 1
ATOM 523 C C . LYS A 1 73 ? 6.465 -1.192 -10.362 1.00 93.69 73 LYS A C 1
ATOM 525 O O . LYS A 1 73 ? 6.151 -1.501 -11.500 1.00 93.69 73 LYS A O 1
ATOM 530 N N . SER A 1 74 ? 5.554 -0.834 -9.452 1.00 91.62 74 SER A N 1
ATOM 531 C CA . SER A 1 74 ? 4.105 -0.897 -9.724 1.00 91.62 74 SER A CA 1
ATOM 532 C C . SER A 1 74 ? 3.607 0.051 -10.820 1.00 91.62 74 SER A C 1
ATOM 534 O O . SER A 1 74 ? 2.450 -0.052 -11.218 1.00 91.62 74 SER A O 1
ATOM 536 N N . ALA A 1 75 ? 4.442 0.988 -11.271 1.00 92.56 75 ALA A N 1
ATOM 537 C CA . ALA A 1 75 ? 4.127 1.934 -12.336 1.00 92.56 75 ALA A CA 1
ATOM 538 C C . ALA A 1 75 ? 5.047 1.786 -13.560 1.00 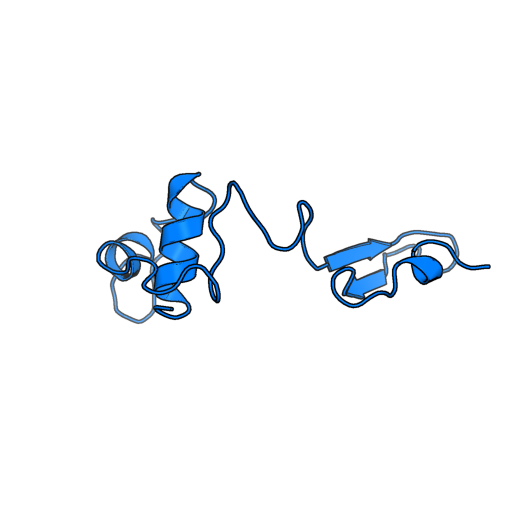92.56 75 ALA A C 1
ATOM 540 O O . ALA A 1 75 ? 5.021 2.645 -14.439 1.00 92.56 75 ALA A O 1
ATOM 541 N N . VAL A 1 76 ? 5.873 0.739 -13.608 1.00 93.44 76 VAL A N 1
ATOM 542 C CA . VAL A 1 76 ? 6.685 0.416 -14.785 1.00 93.44 76 VAL A CA 1
ATOM 543 C C . VAL A 1 76 ? 5.796 -0.332 -15.776 1.00 93.44 76 VAL A C 1
ATOM 545 O O . VAL A 1 76 ? 5.068 -1.241 -15.383 1.00 93.44 76 VAL A O 1
ATOM 548 N N . ALA A 1 77 ? 5.816 0.083 -17.043 1.00 94.31 77 ALA A N 1
ATOM 549 C CA . ALA A 1 77 ? 5.138 -0.648 -18.110 1.00 94.31 77 ALA A CA 1
ATOM 550 C C . ALA A 1 77 ? 5.768 -2.041 -18.266 1.00 94.31 77 ALA A C 1
ATOM 552 O O . ALA A 1 77 ? 6.980 -2.179 -18.106 1.00 94.31 77 ALA A O 1
ATOM 553 N N . GLU A 1 78 ? 4.972 -3.067 -18.564 1.00 91.94 78 GLU A N 1
ATOM 554 C CA . GLU A 1 78 ? 5.442 -4.462 -18.570 1.00 91.94 78 GLU A CA 1
ATOM 555 C C . GLU A 1 78 ? 6.617 -4.660 -19.542 1.00 91.94 78 GLU A C 1
ATOM 557 O O . GLU A 1 78 ? 7.617 -5.295 -19.212 1.00 91.94 78 GLU A O 1
ATOM 562 N N . GLU A 1 79 ? 6.556 -4.019 -20.707 1.00 96.00 79 GLU A N 1
ATOM 563 C CA . GLU A 1 79 ? 7.607 -4.028 -21.723 1.00 96.00 79 GLU A CA 1
ATOM 564 C C . GLU A 1 79 ? 8.904 -3.318 -21.296 1.00 96.00 79 GLU A C 1
ATOM 566 O O . GLU A 1 79 ? 9.945 -3.534 -21.907 1.00 96.00 79 GLU A O 1
ATOM 571 N N . MET A 1 80 ? 8.860 -2.496 -20.244 1.00 95.81 80 MET A N 1
ATOM 572 C CA . MET A 1 80 ? 10.017 -1.784 -19.690 1.00 95.81 80 MET A CA 1
ATOM 573 C C . MET A 1 80 ? 10.642 -2.510 -18.491 1.00 95.81 80 MET A C 1
ATOM 575 O O . MET A 1 80 ? 11.612 -2.016 -17.914 1.00 95.81 80 MET A O 1
ATOM 579 N N . MET A 1 81 ? 10.114 -3.676 -18.101 1.00 92.69 81 MET A N 1
ATOM 580 C CA . MET A 1 81 ? 10.682 -4.492 -17.019 1.00 92.69 81 MET A CA 1
ATOM 581 C C . MET A 1 81 ? 12.080 -5.024 -17.359 1.00 92.69 81 MET A C 1
ATOM 583 O O . MET A 1 81 ? 12.880 -5.284 -16.458 1.00 92.69 81 MET A O 1
ATOM 587 N N . TYR A 1 82 ? 12.379 -5.139 -18.652 1.00 94.81 82 TYR A N 1
ATOM 588 C CA . TYR A 1 82 ? 13.711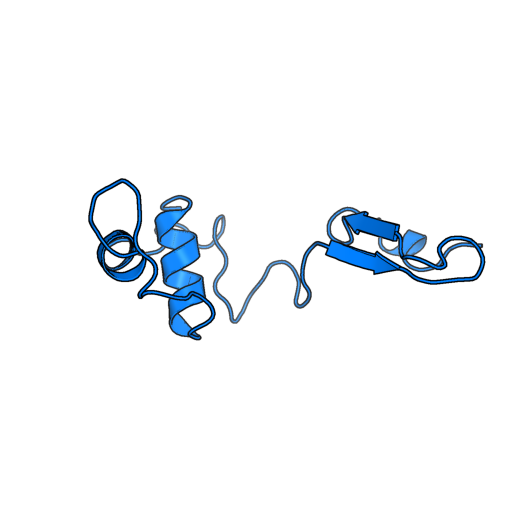 -5.342 -19.199 1.00 94.81 82 TYR A CA 1
ATOM 589 C C . TYR A 1 82 ? 13.862 -4.463 -20.440 1.00 94.81 82 TYR A C 1
ATOM 591 O O . TYR A 1 82 ? 13.059 -4.552 -21.365 1.00 94.81 82 TYR A O 1
ATOM 599 N N . HIS A 1 83 ? 14.879 -3.610 -20.452 1.00 94.81 83 HIS A N 1
ATOM 600 C CA . HIS A 1 83 ? 15.156 -2.690 -21.547 1.00 94.81 83 HIS A CA 1
ATOM 601 C C . HIS A 1 83 ? 16.665 -2.462 -21.645 1.00 94.81 83 HIS A C 1
ATOM 603 O O . HIS A 1 83 ? 17.333 -2.372 -20.612 1.00 94.81 83 HIS A O 1
ATOM 609 N N . GLU A 1 84 ? 17.176 -2.368 -22.872 1.00 89.62 84 GLU A N 1
ATOM 610 C CA . GLU A 1 84 ? 18.584 -2.103 -23.197 1.00 89.62 84 GLU A CA 1
ATOM 611 C C . GLU A 1 84 ? 18.710 -0.891 -24.119 1.00 89.62 84 GLU A C 1
ATOM 613 O O . GLU A 1 84 ? 17.899 -0.791 -25.071 1.00 89.62 84 GLU A O 1
#

pLDDT: mean 95.73, std 2.82, range [85.44, 98.56]

Sequence (84 aa):
AGGIQAMFNELNQEGLINTGCMTVSGKTVGENIVSTPVLDHDVIRPLDNPYSQSGGLAILFGNLAPEGAVVKKSAVAEEMMYHE

Foldseek 3Di:
DQPPLQLVVLCPVVPNDPQQCADPVRHGSVVSNVPGHDPDCVVVPHPVDDPDPDDQKDWDDDPVRPVTDIDRNVPDDPVVVDDD

Secondary structure (DSSP, 8-state):
--HHHHHHHHHHTTT-S-TT-B-TTSSBHHHHHTT---S-TTTS--TTS-S-SS-S-EEE-SSS-TT-EEE-GGGS-GGGSS--

Radius of gyration: 17.09 Å; chains: 1; bounding box: 44×23×46 Å